Protein AF-A0A2P6TL91-F1 (afdb_monomer)

Secondary structure (DSSP, 8-state):
-HHHHHHHHHHHHHGGGSTTHHHHHHHHHHHHHHHHHHHHHHHHHS-HHHHHHHHHHHHHHHHHHHHHHHHHTTTT--

Nearest PDB structures (foldseek):
  5vvt-assembly1_C  TM=6.446E-01  e=1.811E+00  Homo sapiens
  8xyv-assembly2_B  TM=4.795E-01  e=4.640E+00  synthetic construct
  8xyv-assembly1_A  TM=2.916E-01  e=2.898E+00  synthetic construct

Organism: Chlorella sorokiniana (NCBI:txid3076)

Solvent-accessible surface area (backbone atoms only — not comparable to full-atom values): 4271 Å² total; per-residue (Å²): 95,70,66,56,23,50,51,32,41,50,51,19,60,72,26,58,92,46,94,54,20,67,59,34,43,49,53,16,49,51,38,42,47,55,40,52,48,54,51,51,56,49,47,74,74,44,54,76,69,56,32,52,54,48,44,74,75,43,42,67,60,53,55,49,52,50,54,58,56,57,48,59,72,59,66,76,77,115

InterPro domains:
  IPR053325 Histone H3 Acetylation Activator [PTHR35706] (2-73)
  IPR060581 Embryogenesis-like protein, helical domain [PF27980] (2-73)

pLDDT: mean 94.3, std 8.91, range [43.69, 98.12]

Structure (mmCIF, N/CA/C/O backbone):
data_AF-A0A2P6TL91-F1
#
_entry.id   AF-A0A2P6TL91-F1
#
loop_
_atom_site.group_PDB
_atom_site.id
_atom_site.type_symbol
_atom_site.label_atom_id
_atom_site.label_alt_id
_atom_site.label_comp_id
_atom_site.label_asym_id
_atom_site.label_entity_id
_atom_site.label_seq_id
_atom_site.pdbx_PDB_ins_code
_atom_site.Cartn_x
_atom_site.Cartn_y
_atom_site.Cartn_z
_atom_site.occupancy
_atom_site.B_iso_or_equiv
_atom_site.auth_seq_id
_atom_site.auth_comp_id
_atom_site.auth_asym_id
_atom_site.auth_atom_id
_atom_site.pdbx_PDB_model_num
ATOM 1 N N . MET A 1 1 ? 4.385 -7.388 3.754 1.00 72.38 1 MET A N 1
ATOM 2 C CA . MET A 1 1 ? 4.138 -6.327 4.785 1.00 72.38 1 MET A CA 1
ATOM 3 C C . MET A 1 1 ? 4.830 -5.042 4.327 1.00 72.38 1 MET A C 1
ATOM 5 O O . MET A 1 1 ? 5.908 -5.189 3.791 1.00 72.38 1 MET A O 1
ATOM 9 N N . PHE A 1 2 ? 4.265 -3.835 4.519 1.00 93.00 2 PHE A N 1
ATOM 10 C CA . PHE A 1 2 ? 4.607 -2.576 3.797 1.00 93.00 2 PHE A CA 1
ATOM 11 C C . PHE A 1 2 ? 6.047 -2.401 3.271 1.00 93.00 2 PHE A C 1
ATOM 13 O O . PHE A 1 2 ? 6.198 -2.040 2.116 1.00 93.00 2 PHE A O 1
ATOM 20 N N . VAL A 1 3 ? 7.081 -2.636 4.089 1.00 96.19 3 VAL A N 1
ATOM 21 C CA . VAL A 1 3 ? 8.490 -2.543 3.649 1.00 96.19 3 VAL A CA 1
ATOM 22 C C . VAL A 1 3 ? 8.788 -3.522 2.517 1.00 96.19 3 VAL A C 1
ATOM 24 O O . VAL A 1 3 ? 9.219 -3.077 1.472 1.00 96.19 3 VAL A O 1
ATOM 27 N N . ALA A 1 4 ? 8.422 -4.796 2.668 1.00 95.25 4 ALA A N 1
ATOM 28 C CA . ALA A 1 4 ? 8.585 -5.800 1.619 1.00 95.25 4 ALA A CA 1
ATOM 29 C C . ALA A 1 4 ? 7.901 -5.379 0.310 1.00 95.25 4 ALA A C 1
ATOM 31 O O . ALA A 1 4 ? 8.483 -5.519 -0.745 1.00 95.25 4 ALA A O 1
ATOM 32 N N . ALA A 1 5 ? 6.707 -4.776 0.371 1.00 97.88 5 ALA A N 1
ATOM 33 C CA . ALA A 1 5 ? 6.037 -4.296 -0.840 1.00 97.88 5 ALA A CA 1
ATOM 34 C C . ALA A 1 5 ? 6.792 -3.147 -1.531 1.00 97.88 5 ALA A C 1
ATOM 36 O O . ALA A 1 5 ? 6.686 -3.000 -2.738 1.00 97.88 5 ALA A O 1
ATOM 37 N N . ARG A 1 6 ? 7.538 -2.328 -0.778 1.00 97.81 6 ARG A N 1
ATOM 38 C CA . ARG A 1 6 ? 8.414 -1.302 -1.360 1.00 97.81 6 ARG A CA 1
ATOM 39 C C . ARG A 1 6 ? 9.711 -1.898 -1.890 1.00 97.81 6 ARG A C 1
ATOM 41 O O . ARG A 1 6 ? 10.156 -1.455 -2.938 1.00 97.81 6 ARG A O 1
ATOM 48 N N . ASP A 1 7 ? 10.263 -2.889 -1.199 1.00 97.94 7 ASP A N 1
ATOM 49 C CA . ASP A 1 7 ? 11.451 -3.612 -1.653 1.00 97.94 7 ASP A CA 1
ATOM 50 C C . ASP A 1 7 ? 11.158 -4.315 -2.994 1.00 97.94 7 ASP A C 1
ATOM 52 O O . ASP A 1 7 ? 11.938 -4.174 -3.924 1.00 97.94 7 ASP A O 1
ATOM 56 N N . GLU A 1 8 ? 9.989 -4.954 -3.157 1.00 98.12 8 GLU A N 1
ATOM 57 C CA . GLU A 1 8 ? 9.596 -5.554 -4.446 1.00 98.12 8 GLU A CA 1
ATOM 58 C C . GLU A 1 8 ? 9.438 -4.516 -5.570 1.00 98.12 8 GLU A C 1
ATOM 60 O O . GLU A 1 8 ? 9.809 -4.773 -6.713 1.00 98.12 8 GLU A O 1
ATOM 65 N N . ILE A 1 9 ? 8.925 -3.316 -5.269 1.00 97.75 9 ILE A N 1
ATOM 66 C CA . ILE A 1 9 ? 8.877 -2.224 -6.257 1.00 97.75 9 ILE A CA 1
ATOM 67 C C . ILE A 1 9 ? 10.297 -1.795 -6.649 1.00 97.75 9 ILE A C 1
ATOM 69 O O . ILE A 1 9 ? 10.547 -1.549 -7.825 1.00 97.75 9 ILE A O 1
ATOM 73 N N . GLU A 1 10 ? 11.219 -1.697 -5.689 1.00 97.12 10 GLU A N 1
ATOM 74 C CA . GLU A 1 10 ? 12.623 -1.359 -5.951 1.00 97.12 10 GLU A CA 1
ATOM 75 C C . GLU A 1 10 ? 13.299 -2.441 -6.806 1.00 97.12 10 GLU A C 1
ATOM 77 O O . GLU A 1 10 ? 13.928 -2.106 -7.807 1.00 97.12 10 GLU A O 1
ATOM 82 N N . TYR A 1 11 ? 13.076 -3.726 -6.511 1.00 96.69 11 TYR A N 1
ATOM 83 C CA . TYR A 1 11 ? 13.565 -4.828 -7.346 1.00 96.69 11 TYR A CA 1
ATOM 84 C C . TYR A 1 11 ? 13.003 -4.772 -8.768 1.00 96.69 11 TYR A C 1
ATOM 86 O O . TYR A 1 11 ? 13.758 -4.871 -9.733 1.00 96.69 11 TYR A O 1
ATOM 94 N N . ALA A 1 12 ? 11.702 -4.517 -8.924 1.00 96.88 12 ALA A N 1
ATOM 95 C CA . ALA A 1 12 ? 11.105 -4.337 -10.242 1.00 96.88 12 ALA A CA 1
ATOM 96 C C . ALA A 1 12 ? 11.715 -3.145 -11.001 1.00 96.88 12 ALA A C 1
ATOM 98 O O . ALA A 1 12 ? 11.935 -3.232 -12.206 1.00 96.88 12 ALA A O 1
ATOM 99 N N . GLN A 1 13 ? 12.034 -2.043 -10.318 1.00 95.69 13 GLN A N 1
ATOM 100 C CA . GLN A 1 13 ? 12.718 -0.897 -10.929 1.00 95.69 13 GLN A CA 1
ATOM 101 C C . GLN A 1 13 ? 14.145 -1.238 -11.374 1.00 95.69 13 GLN A C 1
ATOM 103 O O . GLN A 1 13 ? 14.565 -0.800 -12.445 1.00 95.69 13 GLN A O 1
ATOM 108 N N . GLU A 1 14 ? 14.888 -2.013 -10.582 1.00 95.56 14 GLU A N 1
ATOM 109 C CA . GLU A 1 14 ? 16.232 -2.484 -10.939 1.00 95.56 14 GLU A CA 1
ATOM 110 C C . GLU A 1 14 ? 16.206 -3.433 -12.146 1.00 95.56 14 GLU A C 1
ATOM 112 O O . GLU A 1 14 ? 17.093 -3.379 -13.002 1.00 95.56 14 GLU A O 1
ATOM 117 N N . ASP A 1 15 ?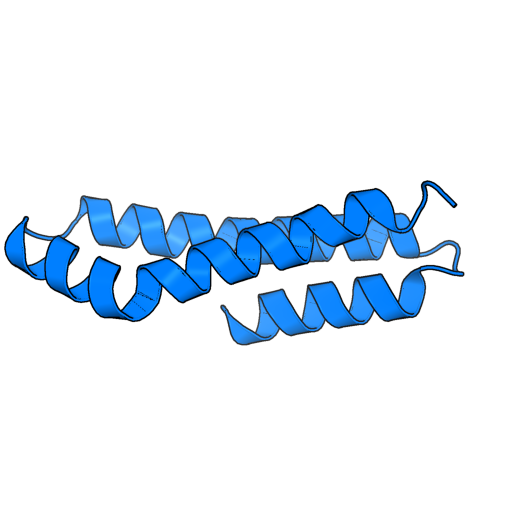 15.157 -4.248 -12.259 1.00 95.81 15 ASP A N 1
ATOM 118 C CA . ASP A 1 15 ? 14.980 -5.205 -13.347 1.00 95.81 15 ASP A CA 1
ATOM 119 C C . ASP A 1 15 ? 14.423 -4.595 -14.641 1.00 95.81 15 ASP A C 1
ATOM 121 O O . ASP A 1 15 ? 14.295 -5.333 -15.619 1.00 95.81 15 ASP A O 1
ATOM 125 N N . ALA A 1 16 ? 14.140 -3.285 -14.694 1.00 93.62 16 ALA A N 1
ATOM 126 C CA . ALA A 1 16 ? 13.489 -2.601 -15.825 1.00 93.62 16 ALA A CA 1
ATOM 127 C C . ALA A 1 16 ? 14.143 -2.846 -17.194 1.00 93.62 16 ALA A C 1
ATOM 129 O O . ALA A 1 16 ? 13.457 -2.934 -18.210 1.00 93.62 16 ALA A O 1
ATOM 130 N N . GLU A 1 17 ? 15.464 -3.014 -17.231 1.00 92.38 17 GLU A N 1
ATOM 131 C CA . GLU A 1 17 ? 16.218 -3.272 -18.465 1.00 92.38 17 GLU A CA 1
ATOM 132 C C . GLU A 1 17 ? 16.446 -4.773 -18.738 1.00 92.38 17 GLU A C 1
ATOM 134 O O . GLU A 1 17 ? 17.241 -5.154 -19.604 1.00 92.38 17 GLU A O 1
ATOM 139 N N . THR A 1 18 ? 15.780 -5.655 -17.990 1.00 93.38 18 THR A N 1
ATOM 140 C CA . THR A 1 18 ? 15.980 -7.107 -18.040 1.00 93.38 18 THR A CA 1
ATOM 141 C C . THR A 1 18 ? 14.731 -7.848 -18.515 1.00 93.38 18 THR A C 1
ATOM 143 O O . THR A 1 18 ? 13.613 -7.340 -18.512 1.00 93.38 18 THR A O 1
ATOM 146 N N . VAL A 1 19 ? 14.907 -9.118 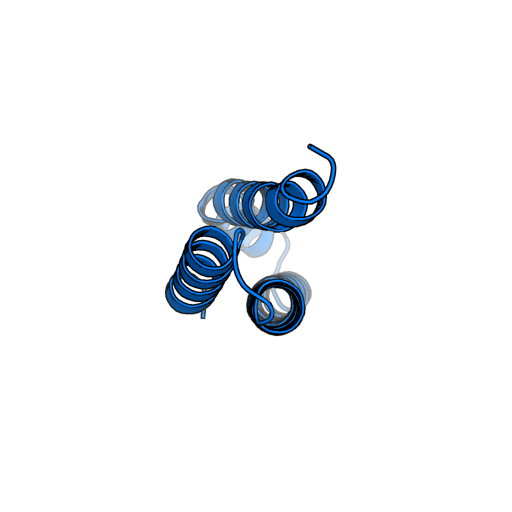-18.891 1.00 92.62 19 VAL A N 1
ATOM 147 C CA . VAL A 1 19 ? 13.783 -10.007 -19.237 1.00 92.62 19 VAL A CA 1
ATOM 148 C C . VAL A 1 19 ? 12.920 -10.393 -18.030 1.00 92.62 19 VAL A C 1
ATOM 150 O O . VAL A 1 19 ? 11.835 -10.933 -18.230 1.00 92.62 19 VAL A O 1
ATOM 153 N N . TYR A 1 20 ? 13.399 -10.137 -16.808 1.00 92.19 20 TYR A N 1
ATOM 154 C CA . TYR A 1 20 ? 12.702 -10.455 -15.561 1.00 92.19 20 TYR A CA 1
ATOM 155 C C . TYR A 1 20 ? 11.716 -9.362 -15.148 1.00 92.19 20 TYR A C 1
ATOM 157 O O . TYR A 1 20 ? 10.827 -9.638 -14.354 1.00 92.19 20 TYR A O 1
ATOM 165 N N . PHE A 1 21 ? 11.789 -8.166 -15.747 1.00 94.38 21 PHE A N 1
ATOM 166 C CA . PHE A 1 21 ? 10.974 -7.011 -15.361 1.00 94.38 21 PHE A CA 1
ATOM 167 C C . PHE A 1 21 ? 9.487 -7.324 -15.166 1.00 94.38 21 PHE A C 1
ATOM 169 O O . PHE A 1 21 ? 8.881 -6.901 -14.187 1.00 94.38 21 PHE A O 1
ATOM 176 N N . ASN A 1 22 ? 8.891 -8.076 -16.096 1.00 93.62 22 ASN A N 1
ATOM 177 C CA . ASN A 1 22 ? 7.468 -8.400 -16.035 1.00 93.62 22 ASN A CA 1
ATOM 178 C C . ASN A 1 22 ? 7.124 -9.290 -14.831 1.00 93.62 22 ASN A C 1
ATOM 180 O O . ASN A 1 22 ? 6.089 -9.071 -14.209 1.00 93.62 22 ASN A O 1
ATOM 184 N N . GLU A 1 23 ? 7.990 -10.252 -14.500 1.00 96.06 23 GLU A N 1
ATOM 185 C CA . GLU A 1 23 ? 7.844 -11.128 -13.331 1.00 96.06 23 GLU A CA 1
ATOM 186 C C . GLU A 1 23 ? 7.993 -10.308 -12.043 1.00 96.06 23 GLU A C 1
ATOM 188 O O . GLU A 1 23 ? 7.082 -10.296 -11.219 1.00 96.06 23 GLU A O 1
ATOM 193 N N . SER A 1 24 ? 9.049 -9.497 -11.936 1.00 96.44 24 SER A N 1
ATOM 194 C CA . SER A 1 24 ? 9.288 -8.616 -10.784 1.00 96.44 24 SER A CA 1
ATOM 195 C C . SER A 1 24 ? 8.147 -7.599 -10.590 1.00 96.44 24 SER A C 1
ATOM 197 O O . SER A 1 24 ? 7.737 -7.302 -9.469 1.00 96.44 24 SER A O 1
ATOM 199 N N . CYS A 1 25 ? 7.549 -7.099 -11.680 1.00 96.56 25 CYS A N 1
ATOM 200 C CA . CYS A 1 25 ? 6.359 -6.246 -11.621 1.00 96.56 25 CYS A CA 1
ATOM 201 C C . CYS A 1 25 ? 5.119 -6.979 -11.096 1.00 96.56 25 CYS A C 1
ATOM 203 O O . CYS A 1 25 ? 4.304 -6.378 -10.394 1.00 96.56 25 CYS A O 1
ATOM 205 N N . GLU A 1 26 ? 4.916 -8.244 -11.468 1.00 97.25 26 GLU A N 1
ATOM 206 C CA . GLU A 1 26 ? 3.818 -9.059 -10.938 1.00 97.25 26 GLU A CA 1
ATOM 207 C C . GLU A 1 26 ? 3.992 -9.295 -9.432 1.00 97.25 26 GLU A C 1
ATOM 209 O O . GLU A 1 26 ? 3.050 -9.048 -8.675 1.00 97.25 26 GLU A O 1
ATOM 214 N N . GLU A 1 27 ? 5.203 -9.639 -8.988 1.00 97.38 27 GLU A N 1
ATOM 215 C CA . GLU A 1 27 ?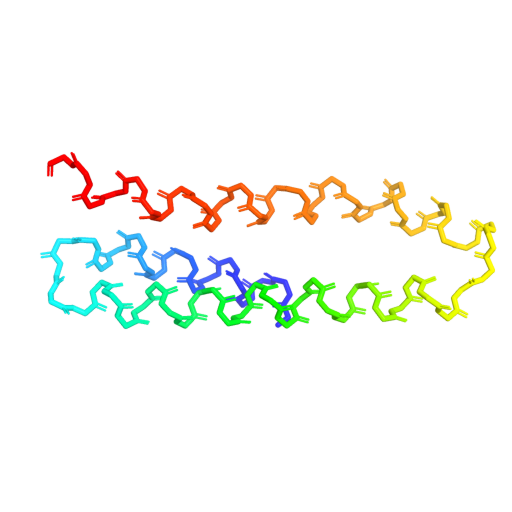 5.538 -9.819 -7.569 1.00 97.38 27 GLU A CA 1
ATOM 216 C C . GLU A 1 27 ? 5.321 -8.528 -6.760 1.00 97.38 27 GLU A C 1
ATOM 218 O O . GLU A 1 27 ? 4.660 -8.540 -5.713 1.00 97.38 27 GLU A O 1
ATOM 223 N N . ALA A 1 28 ? 5.764 -7.381 -7.286 1.00 97.88 28 ALA A N 1
ATOM 224 C CA . ALA A 1 28 ? 5.518 -6.076 -6.678 1.00 97.88 28 ALA A CA 1
ATOM 225 C C . ALA A 1 28 ? 4.018 -5.758 -6.562 1.00 97.88 28 ALA A C 1
ATOM 227 O O . ALA A 1 28 ? 3.552 -5.305 -5.509 1.00 97.88 28 ALA A O 1
ATOM 228 N N . ARG A 1 29 ? 3.227 -6.027 -7.612 1.00 97.75 29 ARG A N 1
ATOM 229 C CA . ARG A 1 29 ? 1.767 -5.821 -7.590 1.00 97.75 29 ARG A CA 1
ATOM 230 C C . ARG A 1 29 ? 1.084 -6.716 -6.559 1.00 97.75 29 ARG A C 1
ATOM 232 O O . ARG A 1 29 ? 0.213 -6.227 -5.834 1.00 97.75 29 ARG A O 1
ATOM 239 N N . GLU A 1 30 ? 1.475 -7.984 -6.454 1.00 98.12 30 GLU A N 1
ATOM 240 C CA . GLU A 1 30 ? 0.939 -8.900 -5.441 1.00 98.12 30 GLU A CA 1
ATOM 241 C C . GLU A 1 30 ? 1.277 -8.428 -4.022 1.00 98.12 30 GLU A C 1
ATOM 243 O O . GLU A 1 30 ? 0.378 -8.286 -3.185 1.00 98.12 30 GLU A O 1
ATOM 248 N N . ALA A 1 31 ? 2.538 -8.079 -3.756 1.00 98.06 31 ALA A N 1
ATOM 249 C CA . ALA A 1 31 ? 2.970 -7.609 -2.442 1.00 98.06 31 ALA A CA 1
ATOM 250 C C . ALA A 1 31 ? 2.247 -6.319 -2.008 1.00 98.06 31 ALA A C 1
ATOM 252 O O . ALA A 1 31 ? 1.888 -6.155 -0.833 1.00 98.06 31 ALA A O 1
ATOM 253 N N . VAL A 1 32 ? 1.994 -5.398 -2.946 1.00 98.06 32 VAL A N 1
ATOM 254 C CA . VAL A 1 32 ? 1.209 -4.180 -2.694 1.00 98.06 32 VAL A CA 1
ATOM 255 C C . VAL A 1 32 ? -0.259 -4.510 -2.437 1.00 98.06 32 VAL A C 1
ATOM 257 O O . VAL A 1 32 ? -0.838 -3.981 -1.480 1.00 98.06 32 VAL A O 1
ATOM 260 N N . ALA A 1 33 ? -0.855 -5.403 -3.230 1.00 97.88 33 ALA A N 1
ATOM 261 C CA . ALA A 1 33 ? -2.235 -5.839 -3.044 1.00 97.88 33 ALA A CA 1
ATOM 262 C C . ALA A 1 33 ? -2.450 -6.441 -1.647 1.00 97.88 33 ALA A C 1
ATOM 264 O O . ALA A 1 33 ? -3.376 -6.030 -0.946 1.00 97.88 33 ALA A O 1
ATOM 265 N N . GLU A 1 34 ? -1.545 -7.303 -1.173 1.00 98.12 34 GLU A N 1
ATOM 266 C CA . GLU A 1 34 ? -1.619 -7.874 0.178 1.00 98.12 34 GLU A CA 1
ATOM 267 C C . GLU A 1 34 ? -1.649 -6.801 1.278 1.00 98.12 34 GLU A C 1
ATOM 269 O O . GLU A 1 34 ? -2.389 -6.905 2.265 1.00 98.12 34 GLU A O 1
ATOM 274 N N . VAL A 1 35 ? -0.843 -5.746 1.129 1.00 97.94 35 VAL A N 1
ATOM 275 C CA . VAL A 1 35 ? -0.785 -4.642 2.096 1.00 97.94 35 VAL A CA 1
ATOM 276 C C . VAL A 1 35 ? -2.089 -3.844 2.094 1.00 97.94 35 VAL A C 1
ATOM 278 O O . VAL A 1 35 ? -2.621 -3.533 3.168 1.00 97.94 35 VAL A O 1
ATOM 281 N N . LEU A 1 36 ? -2.618 -3.530 0.911 1.00 97.94 36 LEU A N 1
ATOM 282 C CA . LEU A 1 36 ? -3.868 -2.784 0.758 1.00 97.94 36 LEU A CA 1
ATOM 283 C C . LEU A 1 36 ? -5.078 -3.585 1.251 1.00 97.94 36 LEU A C 1
ATOM 285 O O . LEU A 1 36 ? -5.960 -3.018 1.907 1.00 97.94 36 LEU A O 1
ATOM 289 N N . ASP A 1 37 ? -5.093 -4.893 1.019 1.00 97.94 37 ASP A N 1
ATOM 290 C CA . ASP A 1 37 ? -6.141 -5.794 1.489 1.00 97.94 37 ASP A CA 1
ATOM 291 C C . ASP A 1 37 ? -6.109 -5.955 3.005 1.00 97.94 37 ASP A C 1
ATOM 293 O O . ASP A 1 37 ? -7.155 -5.872 3.660 1.00 97.94 37 ASP A O 1
ATOM 297 N N . ALA A 1 38 ? -4.922 -6.104 3.602 1.00 97.38 38 ALA A N 1
ATOM 298 C CA . ALA A 1 38 ? -4.769 -6.138 5.054 1.00 97.38 38 ALA A CA 1
ATOM 299 C C . ALA A 1 38 ? -5.248 -4.825 5.697 1.00 97.38 38 ALA A C 1
ATOM 301 O O . ALA A 1 38 ? -5.975 -4.842 6.698 1.00 97.38 38 ALA A O 1
ATOM 302 N N . TYR A 1 39 ? -4.892 -3.684 5.101 1.00 97.38 39 TYR A N 1
ATOM 303 C CA . TYR A 1 39 ? -5.329 -2.366 5.554 1.00 97.38 39 TYR A CA 1
ATOM 304 C C . TYR A 1 39 ? -6.851 -2.196 5.446 1.00 97.38 39 TYR A C 1
ATOM 306 O O . TYR A 1 39 ? -7.505 -1.829 6.425 1.00 97.38 39 TYR A O 1
ATOM 314 N N . THR A 1 40 ? -7.438 -2.523 4.295 1.00 96.94 40 THR A N 1
ATOM 315 C CA . THR A 1 40 ? -8.885 -2.404 4.053 1.00 96.94 40 THR A CA 1
ATOM 316 C C . THR A 1 40 ? -9.682 -3.349 4.951 1.00 96.94 40 THR A C 1
ATOM 318 O O . THR A 1 40 ? -10.675 -2.943 5.563 1.00 96.94 40 THR A O 1
ATOM 321 N N . SER A 1 41 ? -9.202 -4.582 5.122 1.00 97.50 41 SER A N 1
ATOM 322 C CA . SER A 1 41 ? -9.781 -5.566 6.041 1.00 97.50 41 SER A CA 1
ATOM 323 C C . SER A 1 41 ? -9.774 -5.071 7.486 1.00 97.50 41 SER A C 1
ATOM 325 O O . SER A 1 41 ? -10.759 -5.249 8.207 1.00 97.50 41 SER A O 1
ATOM 327 N N . LEU A 1 42 ? -8.689 -4.420 7.919 1.00 96.81 42 LEU A N 1
ATOM 328 C CA . LEU A 1 42 ? -8.611 -3.817 9.246 1.00 96.81 42 LEU A CA 1
ATOM 329 C C . LEU A 1 42 ? -9.606 -2.659 9.383 1.00 96.81 42 LEU A C 1
ATOM 331 O O . LEU A 1 42 ? -10.378 -2.639 10.340 1.00 96.81 42 LEU A O 1
ATOM 335 N N . LEU A 1 43 ? -9.671 -1.743 8.411 1.00 97.06 43 LEU A N 1
ATOM 336 C CA . LEU A 1 43 ? -10.636 -0.634 8.423 1.00 97.06 43 LEU A CA 1
ATOM 337 C C . LEU A 1 43 ? -12.090 -1.118 8.535 1.00 97.06 43 LEU A C 1
ATOM 339 O O . LEU A 1 43 ? -12.891 -0.487 9.235 1.00 97.06 43 LEU A O 1
ATOM 343 N N . GLY A 1 44 ? -12.430 -2.228 7.875 1.00 97.31 44 GLY A N 1
ATOM 344 C CA . GLY A 1 44 ? -13.762 -2.835 7.923 1.00 97.31 44 GLY A CA 1
ATOM 345 C C . GLY A 1 44 ? -14.165 -3.355 9.308 1.00 97.31 44 GLY A C 1
ATOM 346 O O . GLY A 1 44 ? -15.354 -3.425 9.608 1.00 97.31 44 GLY A O 1
ATOM 347 N N . ARG A 1 45 ? -13.193 -3.666 10.174 1.00 97.38 45 ARG A N 1
ATOM 348 C CA . ARG A 1 45 ? -13.415 -4.206 11.529 1.00 97.38 45 ARG A CA 1
ATOM 349 C C . ARG A 1 45 ? -13.428 -3.139 12.627 1.00 97.38 45 ARG A C 1
ATOM 351 O O . ARG A 1 45 ? -13.826 -3.436 13.748 1.00 97.38 45 ARG A O 1
ATOM 358 N N . LEU A 1 46 ? -12.984 -1.922 12.322 1.00 97.62 46 LEU A N 1
ATOM 359 C CA . LEU A 1 46 ? -12.854 -0.831 13.289 1.00 97.62 46 LEU A CA 1
ATOM 360 C C . LEU A 1 46 ? -14.134 0.004 13.418 1.00 97.62 46 LEU A C 1
ATOM 362 O O . LEU A 1 46 ? -14.893 0.163 12.456 1.00 97.62 46 LEU A O 1
ATOM 366 N N . SER A 1 47 ? -14.331 0.610 14.592 1.00 97.75 47 SER A N 1
ATOM 367 C CA . SER A 1 47 ? -15.333 1.666 14.777 1.00 97.75 47 SER A CA 1
ATOM 368 C C . SER A 1 47 ? -14.998 2.905 13.933 1.00 97.75 47 SER A C 1
ATOM 370 O O . SER A 1 47 ? -13.872 3.079 13.465 1.00 97.75 47 SER A O 1
ATOM 372 N N . ALA A 1 48 ? -15.962 3.811 13.742 1.00 96.88 48 ALA A N 1
ATOM 373 C CA . ALA A 1 48 ? -15.741 5.028 12.955 1.00 96.88 48 ALA A CA 1
ATOM 374 C C . ALA A 1 48 ? -14.598 5.904 13.510 1.00 96.88 48 ALA A C 1
ATOM 376 O O . ALA A 1 48 ? -13.816 6.465 12.740 1.00 96.88 48 ALA A O 1
ATOM 377 N N . GLU A 1 49 ? 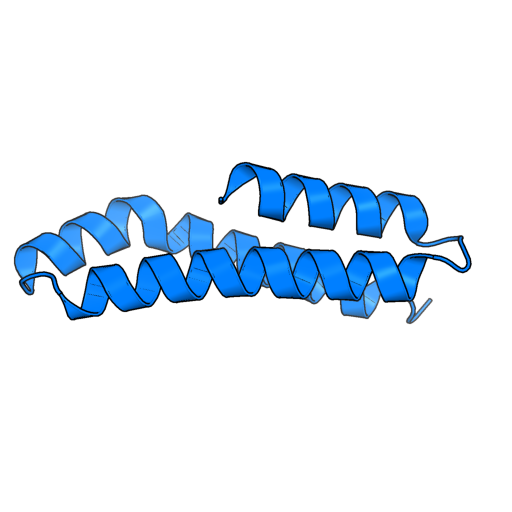-14.469 5.993 14.837 1.00 97.31 49 GLU A N 1
ATOM 378 C CA . GLU A 1 49 ? -13.409 6.771 15.483 1.00 97.31 49 GLU A CA 1
ATOM 379 C C . GLU A 1 49 ? -12.022 6.158 15.233 1.00 97.31 49 GLU A C 1
ATOM 381 O O . GLU A 1 49 ? -11.089 6.859 14.830 1.00 97.31 49 GLU A O 1
ATOM 386 N N . GLU A 1 50 ? -11.887 4.847 15.438 1.00 97.81 50 GLU A N 1
ATOM 387 C CA . GLU A 1 50 ? -10.638 4.108 15.225 1.00 97.81 50 GLU A CA 1
ATOM 388 C C . GLU A 1 50 ? -10.234 4.099 13.751 1.00 97.81 50 GLU A C 1
ATOM 390 O O . GLU A 1 50 ? -9.069 4.337 13.430 1.00 97.81 50 GLU A O 1
ATOM 395 N N . ARG A 1 51 ? -11.206 3.917 12.847 1.00 97.62 51 ARG A N 1
ATOM 396 C CA . ARG A 1 51 ? -11.000 4.015 11.401 1.00 97.62 51 ARG A CA 1
ATOM 397 C C . ARG A 1 51 ? -10.433 5.379 11.023 1.00 97.62 51 ARG A C 1
ATOM 399 O O . ARG A 1 51 ? -9.433 5.445 10.317 1.00 97.62 51 ARG A O 1
ATOM 406 N N . GLY A 1 52 ? -11.008 6.459 11.556 1.00 97.44 52 GLY A N 1
ATOM 407 C CA . GLY A 1 52 ? -10.505 7.811 11.328 1.00 97.44 52 GLY A CA 1
ATOM 408 C C . GLY A 1 52 ? -9.081 8.014 11.856 1.00 97.44 52 GLY A C 1
ATOM 409 O O . GLY A 1 52 ? -8.273 8.664 11.196 1.00 97.44 52 GLY A O 1
ATOM 410 N N . LYS A 1 53 ? -8.738 7.454 13.027 1.00 97.31 53 LYS A N 1
ATOM 411 C CA . LYS A 1 53 ? -7.363 7.500 13.563 1.00 97.31 53 LYS A CA 1
ATOM 412 C C . LYS A 1 53 ? -6.383 6.769 12.644 1.00 97.31 53 LYS A C 1
ATOM 414 O O . LYS A 1 53 ? -5.339 7.331 12.325 1.00 97.31 53 LYS A O 1
ATOM 419 N N . LEU A 1 54 ? -6.745 5.569 12.193 1.00 96.50 54 LEU A N 1
ATOM 420 C CA . LEU A 1 54 ? -5.910 4.746 11.322 1.00 96.50 54 LEU A CA 1
ATOM 421 C C . LEU A 1 54 ? -5.732 5.368 9.927 1.00 96.50 54 LEU A C 1
ATOM 423 O O . LEU A 1 54 ? -4.620 5.413 9.409 1.00 96.50 54 LEU A O 1
ATOM 427 N N . GLN A 1 55 ? -6.795 5.918 9.339 1.00 97.12 55 GLN A N 1
ATOM 428 C CA . GLN A 1 55 ? -6.714 6.607 8.047 1.00 97.12 55 GLN A CA 1
ATOM 429 C C . GLN A 1 55 ? -5.824 7.850 8.109 1.00 97.12 55 GLN A C 1
ATOM 431 O O . GLN A 1 55 ? -5.052 8.090 7.187 1.00 97.12 55 GLN A O 1
ATOM 436 N N . ARG A 1 56 ? -5.868 8.618 9.204 1.00 97.38 56 ARG A N 1
ATOM 437 C CA . ARG A 1 56 ? -4.977 9.777 9.378 1.00 97.38 56 ARG A CA 1
ATOM 438 C C . ARG A 1 56 ? -3.508 9.385 9.534 1.00 97.38 56 ARG A C 1
ATOM 440 O O . ARG A 1 56 ? -2.649 10.152 9.116 1.00 97.38 56 ARG A O 1
ATOM 447 N N . SER A 1 57 ? -3.209 8.235 10.141 1.00 95.50 57 SER A N 1
A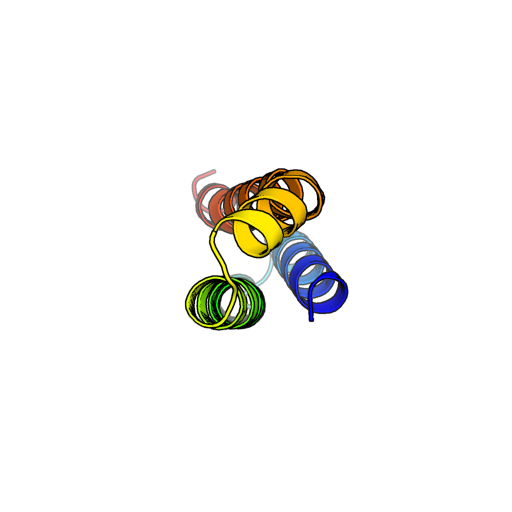TOM 448 C CA . SER A 1 57 ? -1.824 7.803 10.366 1.00 95.50 57 SER A CA 1
ATOM 449 C C . SER A 1 57 ? -1.218 7.045 9.184 1.00 95.50 57 SER A C 1
ATOM 451 O O . SER A 1 57 ? -0.020 7.173 8.936 1.00 95.50 57 SER A O 1
ATOM 453 N N . MET A 1 58 ? -2.023 6.261 8.462 1.00 96.00 58 MET A N 1
ATOM 454 C CA . MET A 1 58 ? -1.541 5.335 7.430 1.00 96.00 58 MET A CA 1
ATOM 455 C C . MET A 1 58 ? -2.095 5.614 6.032 1.00 96.00 58 MET A C 1
ATOM 457 O O . MET A 1 58 ? -1.511 5.138 5.066 1.00 96.00 58 MET A O 1
ATOM 461 N N . GLY A 1 59 ? -3.166 6.401 5.890 1.00 95.88 59 GLY A N 1
ATOM 462 C CA . GLY A 1 59 ? -3.840 6.615 4.606 1.00 95.88 59 GLY A CA 1
ATOM 463 C C . GLY A 1 59 ? -2.919 7.185 3.530 1.00 95.88 59 GLY A C 1
ATOM 464 O O . GLY A 1 59 ? -2.851 6.627 2.443 1.00 95.88 59 GLY A O 1
ATOM 465 N N . LEU A 1 60 ? -2.132 8.217 3.858 1.00 97.19 60 LEU A N 1
ATOM 466 C CA . LEU A 1 60 ? -1.169 8.790 2.911 1.00 97.19 60 LEU A CA 1
ATOM 467 C C . LEU A 1 60 ? -0.129 7.760 2.445 1.00 97.19 60 LEU A C 1
ATOM 469 O O . LEU A 1 60 ? 0.202 7.730 1.269 1.00 97.19 60 LEU A O 1
ATOM 473 N N . LYS A 1 61 ? 0.346 6.888 3.344 1.00 96.94 61 LYS A N 1
ATOM 474 C CA . LYS A 1 61 ? 1.318 5.843 2.990 1.00 96.94 61 LYS A CA 1
ATOM 475 C C . LYS A 1 61 ? 0.729 4.815 2.025 1.00 96.94 61 LYS A C 1
ATOM 477 O O . LYS A 1 61 ? 1.449 4.320 1.172 1.00 96.94 61 LYS A O 1
ATOM 482 N N . MET A 1 62 ? -0.558 4.485 2.159 1.00 98.06 62 MET A N 1
ATOM 483 C CA . MET A 1 62 ? -1.227 3.562 1.233 1.00 98.06 62 MET A CA 1
ATOM 484 C C . MET A 1 62 ? -1.391 4.186 -0.154 1.00 98.06 62 MET A C 1
ATOM 486 O O . MET A 1 62 ? -1.182 3.504 -1.147 1.00 98.06 62 MET A O 1
ATOM 490 N N . GLU A 1 63 ? -1.730 5.476 -0.226 1.00 97.94 63 GLU A N 1
ATOM 491 C CA . GLU A 1 63 ? -1.818 6.186 -1.510 1.00 97.94 63 GLU A CA 1
ATOM 492 C C . GLU A 1 63 ? -0.443 6.350 -2.171 1.00 97.94 63 GLU A C 1
ATOM 494 O O . GLU A 1 63 ? -0.327 6.180 -3.378 1.00 97.94 63 GLU A O 1
ATOM 499 N N . GLN A 1 64 ? 0.612 6.598 -1.388 1.00 97.44 64 GLN A N 1
ATOM 500 C CA . GLN A 1 64 ? 1.990 6.603 -1.892 1.00 97.44 64 GLN A CA 1
ATOM 501 C C . GLN A 1 64 ? 2.390 5.240 -2.461 1.00 97.44 64 GLN A C 1
ATOM 503 O O . GLN A 1 64 ? 2.891 5.180 -3.574 1.00 97.44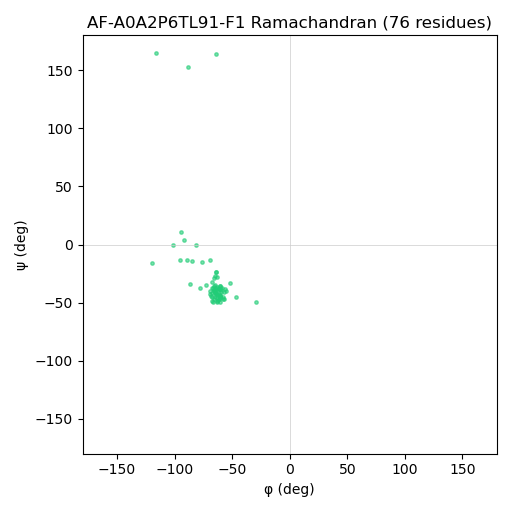 64 GLN A O 1
ATOM 508 N N . LEU A 1 65 ? 2.102 4.152 -1.742 1.00 97.81 65 LEU A N 1
ATOM 509 C CA . LEU A 1 65 ? 2.427 2.800 -2.198 1.00 97.81 65 LEU A CA 1
ATOM 510 C C . LEU A 1 65 ? 1.713 2.435 -3.511 1.00 97.81 65 LEU A C 1
ATOM 512 O O . LEU A 1 65 ? 2.312 1.806 -4.376 1.00 97.81 65 LEU A O 1
ATOM 516 N N . LYS A 1 66 ? 0.453 2.860 -3.681 1.00 97.44 66 LYS A N 1
ATO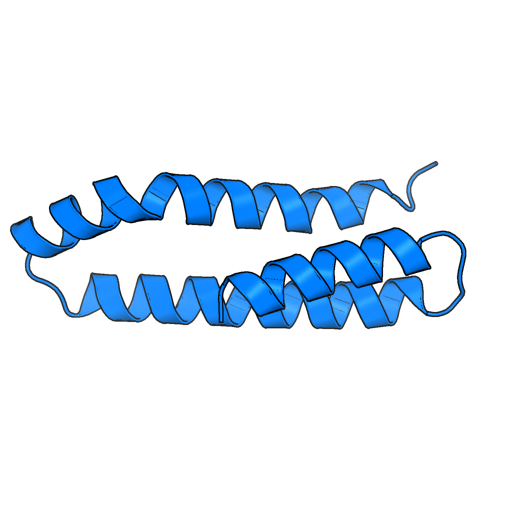M 517 C CA . LYS A 1 66 ? -0.280 2.703 -4.949 1.00 97.44 66 LYS A CA 1
ATOM 518 C C . LYS A 1 66 ? 0.397 3.460 -6.092 1.00 97.44 66 LYS A C 1
ATOM 520 O O . LYS A 1 66 ? 0.617 2.887 -7.147 1.00 97.44 66 LYS A O 1
ATOM 525 N N . ALA A 1 67 ? 0.757 4.722 -5.868 1.00 97.38 67 ALA A N 1
ATOM 526 C CA . ALA A 1 67 ? 1.423 5.526 -6.889 1.00 97.38 67 ALA A CA 1
ATOM 527 C C . ALA A 1 67 ? 2.812 4.965 -7.259 1.00 97.38 67 ALA A C 1
ATOM 529 O O . ALA A 1 67 ? 3.199 4.989 -8.425 1.00 97.38 67 ALA A O 1
ATOM 530 N N . GLU A 1 68 ? 3.555 4.443 -6.275 1.00 96.81 68 GLU A N 1
ATOM 531 C CA . GLU A 1 68 ? 4.856 3.797 -6.493 1.00 96.81 68 GLU A CA 1
ATOM 532 C C . GLU A 1 68 ? 4.718 2.574 -7.418 1.00 96.81 68 GLU A C 1
ATOM 534 O O . GLU A 1 68 ? 5.465 2.474 -8.388 1.00 96.81 68 GLU A O 1
ATOM 539 N N . VAL A 1 69 ? 3.730 1.695 -7.192 1.00 96.62 69 VAL A N 1
ATOM 540 C CA . VAL A 1 69 ? 3.530 0.513 -8.053 1.00 96.62 69 VAL A CA 1
ATOM 541 C C . VAL A 1 69 ? 2.954 0.858 -9.428 1.00 96.62 69 VAL A C 1
ATOM 543 O O . VAL A 1 69 ? 3.357 0.257 -10.416 1.00 96.62 69 VAL A O 1
ATOM 546 N N . GLU A 1 70 ? 2.076 1.863 -9.527 1.00 95.56 70 GLU A N 1
ATOM 547 C CA . GLU A 1 70 ? 1.557 2.358 -10.816 1.00 95.56 70 GLU A CA 1
ATOM 548 C C . GLU A 1 70 ? 2.670 2.943 -11.699 1.00 95.56 70 GLU A C 1
ATOM 550 O O . GLU A 1 70 ? 2.587 2.897 -12.923 1.00 95.56 70 GLU A O 1
ATOM 555 N N . THR A 1 71 ? 3.746 3.461 -11.097 1.00 94.81 71 TH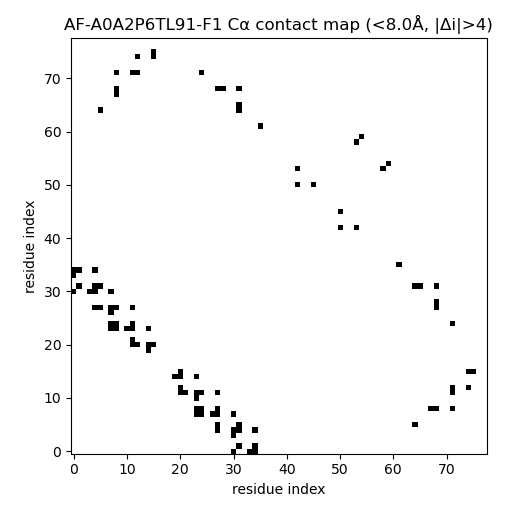R A N 1
ATOM 556 C CA . THR A 1 71 ? 4.894 3.978 -11.855 1.00 94.81 71 THR A CA 1
ATOM 557 C C . THR A 1 71 ? 5.614 2.868 -12.630 1.00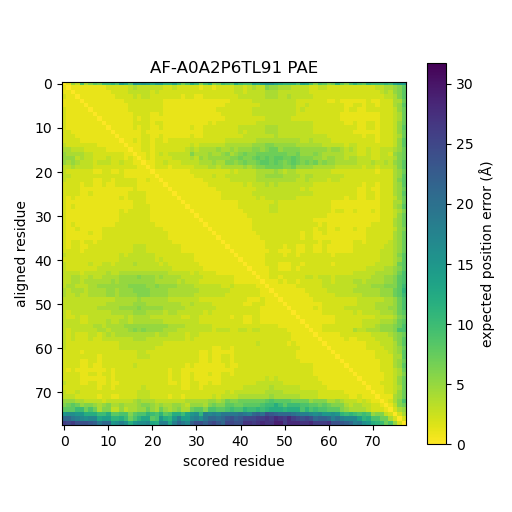 94.81 71 THR A C 1
ATOM 559 O O . THR A 1 71 ? 6.174 3.146 -13.690 1.00 94.81 71 THR A O 1
ATOM 562 N N . LEU A 1 72 ? 5.556 1.610 -12.172 1.00 94.19 72 LEU A N 1
ATOM 563 C CA . LEU A 1 72 ? 6.154 0.480 -12.893 1.00 94.19 72 LEU A CA 1
ATOM 564 C C . LEU A 1 72 ? 5.549 0.300 -14.290 1.00 94.19 72 LEU A C 1
ATOM 566 O O . LEU A 1 72 ? 6.274 0.007 -15.235 1.00 94.19 72 LEU A O 1
ATOM 570 N N . ASP A 1 73 ? 4.249 0.565 -14.448 1.00 87.69 73 ASP A N 1
ATOM 571 C CA . ASP A 1 73 ? 3.569 0.459 -15.744 1.00 87.69 73 ASP A CA 1
ATOM 572 C C . ASP A 1 73 ? 4.115 1.468 -16.767 1.00 87.69 73 ASP A C 1
ATOM 574 O O . ASP A 1 73 ? 4.019 1.245 -17.969 1.00 87.69 73 ASP A O 1
ATOM 578 N N . THR A 1 74 ? 4.720 2.563 -16.298 1.00 87.00 74 THR A N 1
ATOM 579 C CA . THR A 1 74 ? 5.281 3.615 -17.158 1.00 87.00 74 THR A CA 1
ATOM 580 C C . THR A 1 74 ? 6.737 3.373 -17.554 1.00 87.00 74 THR A C 1
ATOM 582 O O . THR A 1 74 ? 7.227 4.025 -18.468 1.00 87.00 74 THR A O 1
ATOM 585 N N . LEU A 1 75 ? 7.435 2.436 -16.901 1.00 82.62 75 LEU A N 1
ATOM 586 C CA . LEU A 1 75 ? 8.859 2.176 -17.152 1.00 82.62 75 LEU A CA 1
ATOM 587 C C . LEU A 1 75 ? 9.125 1.387 -18.443 1.00 82.62 75 LEU A C 1
ATOM 589 O O . LEU A 1 75 ? 10.257 1.368 -18.910 1.00 82.62 75 LEU A O 1
ATOM 593 N N . HIS A 1 76 ? 8.103 0.757 -19.027 1.00 65.31 76 HIS A N 1
ATOM 594 C CA . HIS A 1 76 ? 8.219 -0.018 -20.270 1.00 65.31 76 HIS A CA 1
ATOM 595 C C . HIS A 1 76 ? 7.707 0.748 -21.513 1.00 65.31 76 HIS A C 1
ATOM 597 O O . HIS A 1 76 ? 7.734 0.214 -22.623 1.00 65.31 76 HIS A O 1
ATOM 603 N N . ASP A 1 77 ? 7.218 1.981 -21.336 1.00 55.28 77 ASP A N 1
ATOM 604 C CA . ASP A 1 77 ? 6.641 2.813 -22.406 1.00 55.28 77 ASP A CA 1
ATOM 605 C C . ASP A 1 77 ? 7.666 3.752 -23.095 1.00 55.28 77 ASP A C 1
ATOM 607 O O . ASP A 1 77 ? 7.276 4.504 -23.994 1.00 55.28 77 ASP A O 1
ATOM 611 N N . ASP A 1 78 ? 8.957 3.680 -22.735 1.00 43.69 78 ASP A N 1
ATOM 612 C CA . ASP A 1 78 ? 10.077 4.434 -23.346 1.00 43.69 78 ASP A CA 1
ATOM 613 C C . ASP A 1 78 ? 11.022 3.560 -24.202 1.00 43.69 78 ASP A C 1
ATOM 615 O O . ASP A 1 78 ? 11.373 2.432 -23.784 1.00 43.69 78 ASP A O 1
#

Radius of gyration: 14.39 Å; Cα contacts (8 Å, |Δi|>4): 52; chains: 1; bounding box: 32×21×39 Å

Sequence (78 aa):
MFVAARDEIEYAQEDAETVYFNESCEEAREAVAEVLDAYTSLLGRLSAEERGKLQRSMGLKMEQLKAEVETLDTLHDD

Foldseek 3Di:
DLVVLVVLLVVLVVCLVDPCNVVSLVVSVVSLVVVVCVLVVVLVVDDPVVNVVSCVVCVVVNVVSVVSSVVSVVSNVD

Mean predicted aligned error: 3.1 Å

=== Feature glossary ===
The record interleaves many kinds of information about one protein. Here is each kind framed as the question it answers.

Q: Are the domains correctly placed relative to each other?
A: Predicted aligned error is AlphaFold's pairwise confidence. Unlike pLDDT (per-residue), PAE is per-residue-pair and captures whether two parts of the structure are correctly placed relative to each other. Units are ångströms of expected positional error.

Q: Which residues are in helices, strands, or loops?
A: Eight-state secondary structure (DSSP): H is the canonical α-helix, G the tighter 3₁₀-helix, I the wider π-helix; E/B are β-structure, T and S are turns and bends, and '-' is everything else. DSSP derives these from the pattern of main-chain N–H···O=C hydrogen bonds, not from the sequence.

Q: What if only a Cα trace is available?
A: P-SEA three-state annotation labels each residue as helix, strand, or coil based purely on the geometry of the Cα trace. It serves as a fallback when the full backbone (and thus DSSP) is unavailable.

Q: What are the backbone torsion angles?
A: φ (phi) and ψ (psi) are the two rotatable backbone dihedrals per residue: φ is the C(i-1)–N–Cα–C torsion, ψ is the N–Cα–C–N(i+1) torsion, both in degrees on (−180°, 180°]. α-helical residues cluster near (−60°, −45°); β-strand residues near (−120°, +130°). A Ramachandran plot is simply a scatter of (φ, ψ) for every residue.

Q: What known structures does this most resemble?
A: Structural nearest neighbors (via Foldseek easy-search vs the PDB). Reported per hit: target PDB id, E-value, and alignment TM-score. A TM-score above ~0.5 is the conventional threshold for 'same fold'.

Q: What family and function is it annotated with?
A: Database cross-references. InterPro integrates a dozen domain/family signature databases into unified entries with residue-range hits. GO terms attach function/process/location labels with evidence codes. CATH codes position the fold in a four-level structural taxonomy. Organism is the NCBI-taxonomy species name.

Q: Which residues are buried vs exposed?
A: Solvent accessibility: the surface area of each residue that a 1.4 Å water probe can touch, in Å². When only backbone atoms are present the absolute values are lower than full-atom SASA (side chains contribute most of the area) and are flagged as backbone-only.

Q: What do the diagnostic plots show?
A: Three diagnostic plots accompany the record. The Cα contact map visualizes the tertiary structure as a 2D adjacency matrix (8 Å cutoff, sequence-local contacts suppressed). The Ramachandran plot shows the distribution of backbone (φ, ψ) torsions, with points in the α and β basins reflecting secondary structure content. The PAE plot shows AlphaFold's inter-residue confidence as a color matrix.

Q: What is the amino-acid chain?
A: The amino-acid sequence is the protein's primary structure: the linear order of residues from the N-terminus to the C-terminus, written in one-letter code. Everything else here — the 3D coordinates, the secondary structure, the domain annotations — is ultimately a consequence of this string.

Q: What do the rendered images show?
A: The six renders are orthographic views along the three Cartesian axes in both directions. Representation (cartoon, sticks, or surface) and color scheme (sequence-rainbow or by-chain) vary across proteins so the training set covers all the common visualization conventions.

Q: Where is each backbone atom in 3D?
A: The mmCIF table is the protein's shape written out atom by atom. For each backbone N, Cα, C, and carbonyl O, it records an (x, y, z) coordinate triple in Å plus the residue type, chain letter, and residue number.

Q: How mobile is each atom in the crystal?
A: For experimental (PDB) structures, the B-factor (temperature factor) quantifies the positional spread of each atom in the crystal — a combination of thermal vibration and static disorder — in units of Å². High B-factors mark flexible loops or poorly resolved regions; low B-factors mark the rigid, well-ordered core.

Q: How big and how compact is the whole molecule?
A: Three whole-structure scalars: the radius of gyration (RMS distance of Cα from centroid, in Å), the count of Cα–Cα contacts (pairs closer than 8 Å and separated by more than four residues in sequence — i.e. tertiary, not local, contacts), and the bounding-box dimensions. Together they distinguish compact globular folds from extended fibres or disordered chains.

Q: What does the local fold look like, residue by residue?
A: A 3Di character summarizes, for each residue, the relative orientation of the Cα frame of its nearest spatial neighbor. Because it encodes fold topology rather than chemistry, 3Di alignments detect remote structural similarity that sequence alignment misses.

Q: How confident is the AlphaFold model at each residue?
A: For AlphaFold models, the B-factor field carries pLDDT — the model's own estimate of local accuracy on a 0–100 scale. Regions with pLDDT<50 should be treated as essentially unmodeled; they often correspond to intrinsically disordered segments.